Protein AF-A0A220QGK0-F1 (afdb_monomer)

Foldseek 3Di:
DDDDDPDDPDDDDDPQQDDQDALLRQVLVVVLVVVCVVPVPDDSVRSVVVSVVVVVVDDPVRSVVSRVVSVVRNVVSCVVCVVDDDDDD

Structure (mmCIF, N/CA/C/O backbone):
data_AF-A0A220QGK0-F1
#
_entry.id   AF-A0A220QGK0-F1
#
loop_
_atom_site.group_PDB
_atom_site.id
_atom_site.type_symbol
_atom_site.label_atom_id
_atom_site.label_alt_id
_atom_site.label_comp_id
_atom_site.label_asym_id
_atom_site.label_entity_id
_atom_site.label_seq_id
_atom_site.pdbx_PDB_ins_code
_atom_site.Cartn_x
_atom_site.Cartn_y
_atom_site.Cartn_z
_atom_site.occupancy
_atom_site.B_iso_or_equiv
_atom_site.auth_seq_id
_atom_site.auth_comp_id
_atom_site.auth_asym_id
_atom_site.auth_atom_id
_atom_site.pdbx_PDB_model_num
ATOM 1 N N . SER A 1 1 ? -9.306 29.640 -2.162 1.00 41.22 1 SER A N 1
ATOM 2 C CA . SER A 1 1 ? -7.992 29.412 -1.519 1.00 41.22 1 SER A CA 1
ATOM 3 C C . SER A 1 1 ? -8.237 28.552 -0.290 1.00 41.22 1 SER A C 1
ATOM 5 O O . SER A 1 1 ? -9.097 28.937 0.478 1.00 41.22 1 SER A O 1
ATOM 7 N N . VAL A 1 2 ? -7.683 27.364 -0.047 1.00 36.25 2 VAL A N 1
ATOM 8 C CA . VAL A 1 2 ? -6.421 26.687 -0.401 1.00 36.25 2 VAL A CA 1
ATOM 9 C C . VAL A 1 2 ? -6.602 25.168 -0.168 1.00 36.25 2 VAL A C 1
ATOM 11 O O . VAL A 1 2 ? -7.417 24.810 0.674 1.00 36.25 2 VAL A O 1
ATOM 14 N N . ALA A 1 3 ? -5.835 24.305 -0.856 1.00 32.81 3 ALA A N 1
ATOM 15 C CA . ALA A 1 3 ? -5.067 23.182 -0.262 1.00 32.81 3 ALA A CA 1
ATOM 16 C C . ALA A 1 3 ? -4.521 22.205 -1.334 1.00 32.81 3 ALA A C 1
ATOM 18 O O . ALA A 1 3 ? -5.133 21.204 -1.692 1.00 32.81 3 ALA A O 1
ATOM 19 N N . THR A 1 4 ? -3.341 22.568 -1.847 1.00 36.81 4 THR A N 1
ATOM 20 C CA . THR A 1 4 ? -2.151 21.715 -2.046 1.00 36.81 4 THR A CA 1
ATOM 21 C C . THR A 1 4 ? -2.304 20.301 -2.632 1.00 36.81 4 THR A C 1
ATOM 23 O O . THR A 1 4 ? -2.492 19.299 -1.943 1.00 36.81 4 THR A O 1
ATOM 26 N N . GLY A 1 5 ? -2.018 20.215 -3.936 1.00 34.81 5 GLY A N 1
ATOM 27 C CA . GLY A 1 5 ? -1.588 18.995 -4.607 1.00 34.81 5 GLY A CA 1
ATOM 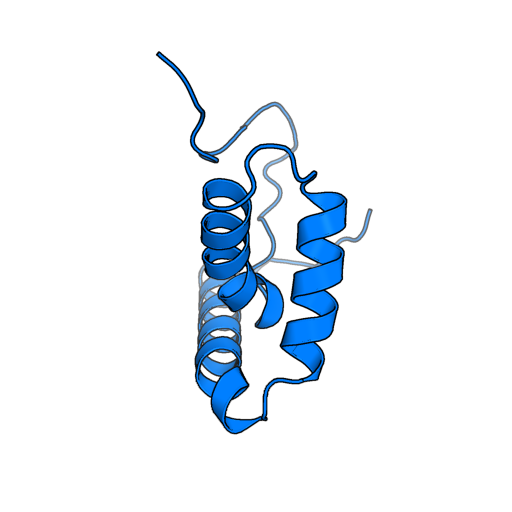28 C C . GLY A 1 5 ? -0.194 18.536 -4.164 1.00 34.81 5 GLY A C 1
ATOM 29 O O . GLY A 1 5 ? 0.683 19.335 -3.848 1.00 34.81 5 GLY A O 1
ATOM 30 N N . THR A 1 6 ? 0.034 17.225 -4.193 1.00 40.44 6 THR A N 1
ATOM 31 C CA . THR A 1 6 ? 1.375 16.629 -4.097 1.00 40.44 6 THR A CA 1
ATOM 32 C C . THR A 1 6 ? 1.930 16.412 -5.504 1.00 40.44 6 THR A C 1
ATOM 34 O O . THR A 1 6 ? 2.142 15.292 -5.961 1.00 40.44 6 THR A O 1
ATOM 37 N N . GLY A 1 7 ? 2.126 17.528 -6.207 1.00 36.91 7 GLY A N 1
ATOM 38 C CA . GLY A 1 7 ? 3.028 17.624 -7.348 1.00 36.91 7 GLY A CA 1
ATOM 39 C C . GLY A 1 7 ? 4.449 17.881 -6.846 1.00 36.91 7 GLY A C 1
ATOM 40 O O . GLY A 1 7 ? 4.654 18.637 -5.903 1.00 36.91 7 GLY A O 1
ATOM 41 N N . ALA A 1 8 ? 5.402 17.171 -7.441 1.00 45.50 8 ALA A N 1
ATOM 42 C CA . ALA A 1 8 ? 6.853 17.326 -7.357 1.00 45.50 8 ALA A CA 1
ATOM 43 C C . ALA A 1 8 ? 7.402 18.560 -6.597 1.00 45.50 8 ALA A C 1
ATOM 45 O O . ALA A 1 8 ? 7.452 19.658 -7.137 1.00 45.50 8 ALA A O 1
ATOM 46 N N . ASN A 1 9 ? 7.959 18.351 -5.398 1.00 37.78 9 ASN A N 1
ATOM 47 C CA . ASN A 1 9 ? 8.969 19.260 -4.852 1.00 37.78 9 ASN A CA 1
ATOM 48 C C . ASN A 1 9 ? 10.347 18.805 -5.366 1.00 37.78 9 ASN A C 1
ATOM 50 O O . ASN A 1 9 ? 10.971 17.908 -4.797 1.00 37.78 9 ASN A O 1
ATOM 54 N N . GLN A 1 10 ? 10.757 19.352 -6.512 1.00 50.28 10 GLN A N 1
ATOM 55 C CA . GLN A 1 10 ? 12.139 19.336 -6.987 1.00 50.28 10 GLN A CA 1
ATOM 56 C C . GLN A 1 10 ? 12.885 20.478 -6.287 1.00 50.28 10 GLN A C 1
ATOM 58 O O . GLN A 1 10 ? 12.732 21.632 -6.669 1.00 50.28 10 GLN A O 1
ATOM 63 N N . LYS A 1 11 ? 13.690 20.172 -5.264 1.00 43.44 11 LYS A N 1
ATOM 64 C CA . LYS A 1 11 ? 14.754 21.071 -4.792 1.00 43.44 11 LYS A CA 1
ATOM 65 C C . LYS A 1 11 ? 15.996 20.250 -4.435 1.00 43.44 11 LYS A C 1
ATOM 67 O O . LYS A 1 11 ? 15.998 19.512 -3.455 1.00 43.44 11 LYS A O 1
ATOM 72 N N . ASN A 1 12 ? 17.022 20.386 -5.277 1.00 43.59 12 ASN A N 1
ATOM 73 C CA . ASN A 1 12 ? 18.445 20.142 -5.016 1.00 43.59 12 ASN A CA 1
ATOM 74 C C . ASN A 1 12 ? 18.833 18.803 -4.370 1.00 43.59 12 ASN A C 1
ATOM 76 O O . ASN A 1 12 ? 19.372 18.741 -3.269 1.00 43.59 12 ASN A O 1
ATOM 80 N N . SER A 1 13 ? 18.636 17.704 -5.090 1.00 51.31 13 SER A N 1
ATOM 81 C CA . SER A 1 13 ? 19.386 16.465 -4.858 1.00 51.31 13 SER A CA 1
ATOM 82 C C . SER A 1 13 ? 19.794 15.907 -6.220 1.00 51.31 13 SER A C 1
ATOM 84 O O . SER A 1 13 ? 18.981 16.031 -7.139 1.00 51.31 13 SER A O 1
ATOM 86 N N . PRO A 1 14 ? 20.999 15.314 -6.376 1.00 51.78 14 PRO A N 1
ATOM 87 C CA . PRO A 1 14 ? 21.376 14.643 -7.622 1.00 51.78 14 PRO A CA 1
ATOM 88 C C . PRO A 1 14 ? 20.228 13.720 -8.011 1.00 51.78 14 PRO A C 1
ATOM 90 O O . PRO A 1 14 ? 19.710 13.033 -7.127 1.00 51.78 14 PRO A O 1
ATOM 93 N N . GLU A 1 15 ? 19.781 13.813 -9.264 1.00 66.50 15 GLU A N 1
ATOM 94 C CA . GLU A 1 15 ? 18.510 13.306 -9.790 1.00 66.50 15 GLU A CA 1
ATOM 95 C C . GLU A 1 15 ? 18.275 11.836 -9.423 1.00 66.50 15 GLU A C 1
ATOM 97 O O . GLU A 1 15 ? 18.580 10.891 -10.148 1.00 66.50 15 GLU A O 1
ATOM 102 N N . ARG A 1 16 ? 17.781 11.626 -8.203 1.00 73.88 16 ARG A N 1
ATOM 103 C CA . ARG A 1 16 ? 17.614 10.300 -7.640 1.00 73.88 16 ARG A CA 1
ATOM 104 C C . ARG A 1 16 ? 16.284 9.794 -8.140 1.00 73.88 16 ARG A C 1
ATOM 106 O O . ARG A 1 16 ? 15.228 10.187 -7.643 1.00 73.88 16 ARG A O 1
ATOM 113 N N . VAL A 1 17 ? 16.376 8.886 -9.098 1.00 82.12 17 VAL A N 1
ATOM 114 C CA . VAL A 1 17 ? 15.269 8.085 -9.602 1.00 82.12 17 VAL A CA 1
ATOM 115 C C . VAL A 1 17 ? 14.426 7.563 -8.422 1.00 82.12 17 VAL A C 1
ATOM 117 O O . VAL A 1 17 ? 14.915 6.864 -7.521 1.00 82.12 17 VAL A O 1
ATOM 120 N N . LYS A 1 18 ? 13.159 7.997 -8.367 1.00 87.25 18 LYS A N 1
ATOM 121 C CA . LYS A 1 18 ? 12.229 7.682 -7.270 1.00 87.25 18 LYS A CA 1
ATOM 122 C C . LYS A 1 18 ? 11.769 6.235 -7.375 1.00 87.25 18 LYS A C 1
ATOM 124 O O . LYS A 1 18 ? 11.467 5.759 -8.456 1.00 87.25 18 LYS A O 1
ATOM 129 N N . ARG A 1 19 ? 11.642 5.556 -6.235 1.00 89.50 19 ARG A N 1
ATOM 130 C CA . ARG A 1 19 ? 11.201 4.154 -6.191 1.00 89.50 19 ARG A CA 1
ATOM 131 C C . ARG A 1 19 ? 9.760 4.006 -6.709 1.00 89.50 19 ARG A C 1
ATOM 133 O O . ARG A 1 19 ? 8.930 4.859 -6.380 1.00 89.50 19 ARG A O 1
ATOM 140 N N . PRO A 1 20 ? 9.434 2.909 -7.416 1.00 93.38 20 PRO A N 1
ATOM 141 C CA . PRO A 1 20 ? 8.057 2.598 -7.770 1.00 93.38 20 PRO A CA 1
ATOM 142 C C . PRO A 1 20 ? 7.245 2.268 -6.512 1.00 93.38 20 PRO A C 1
ATOM 144 O O . PRO A 1 20 ? 7.781 1.795 -5.503 1.00 93.38 20 PRO A O 1
ATOM 147 N N . MET A 1 21 ? 5.937 2.518 -6.569 1.00 96.31 21 MET A N 1
ATOM 148 C CA . MET A 1 21 ? 5.029 2.204 -5.465 1.00 96.31 21 MET A CA 1
ATOM 149 C C . MET A 1 21 ? 4.861 0.688 -5.308 1.00 96.31 21 MET A C 1
ATOM 151 O O . MET A 1 21 ? 4.736 -0.039 -6.291 1.00 96.31 21 MET A O 1
ATOM 155 N N . ASN A 1 22 ? 4.828 0.216 -4.059 1.00 97.81 22 ASN A N 1
ATOM 156 C CA . ASN A 1 22 ? 4.419 -1.154 -3.740 1.00 97.81 22 ASN A CA 1
ATOM 157 C C . ASN A 1 22 ? 2.883 -1.266 -3.659 1.00 97.81 22 ASN A C 1
ATOM 159 O O . ASN A 1 22 ? 2.190 -0.250 -3.659 1.00 97.81 22 ASN A O 1
ATOM 163 N N . ALA A 1 23 ? 2.357 -2.489 -3.537 1.00 97.31 23 ALA A N 1
ATOM 164 C CA . ALA A 1 23 ? 0.913 -2.753 -3.546 1.00 97.31 23 ALA A CA 1
ATOM 165 C C . ALA A 1 23 ? 0.144 -1.940 -2.491 1.00 97.31 23 ALA A C 1
ATOM 167 O O . ALA A 1 23 ? -0.845 -1.280 -2.805 1.00 97.31 23 ALA A O 1
ATOM 168 N N . PHE A 1 24 ? 0.661 -1.898 -1.259 1.00 97.50 24 PHE A N 1
ATOM 169 C CA . PHE A 1 24 ? 0.078 -1.098 -0.185 1.00 97.50 24 PHE A CA 1
ATOM 170 C C . PHE A 1 24 ? 0.061 0.399 -0.522 1.00 97.50 24 PHE A C 1
ATOM 172 O O . PHE A 1 24 ? -0.921 1.081 -0.249 1.00 97.50 24 PHE A O 1
ATOM 179 N N . MET A 1 25 ? 1.124 0.938 -1.123 1.00 97.31 25 MET A N 1
ATOM 180 C CA . MET A 1 25 ? 1.195 2.352 -1.512 1.00 97.31 25 MET A CA 1
ATOM 181 C C . MET A 1 25 ? 0.240 2.686 -2.666 1.00 97.31 25 MET A C 1
ATOM 183 O O . MET A 1 25 ? -0.327 3.779 -2.672 1.00 97.31 25 MET A O 1
ATOM 187 N N . VAL A 1 26 ? 0.022 1.752 -3.600 1.00 97.75 26 VAL A N 1
ATOM 188 C CA . VAL A 1 26 ? -0.970 1.898 -4.679 1.00 97.75 26 VAL A CA 1
ATOM 189 C C . VAL A 1 26 ? -2.381 1.987 -4.088 1.00 97.75 26 VAL A C 1
ATOM 191 O O . VAL A 1 26 ? -3.105 2.940 -4.372 1.00 97.75 26 VAL A O 1
ATOM 194 N N . TRP A 1 27 ? -2.745 1.050 -3.210 1.00 97.88 27 TRP A N 1
ATOM 195 C CA . TRP A 1 27 ? -4.058 1.015 -2.559 1.00 97.88 27 TRP A CA 1
ATOM 196 C C . TRP A 1 27 ? -4.279 2.188 -1.585 1.00 97.88 27 TRP A C 1
ATOM 198 O O . TRP A 1 27 ? -5.262 2.928 -1.686 1.00 97.88 27 TRP A O 1
ATOM 208 N N . SER A 1 28 ? -3.337 2.416 -0.663 1.00 97.62 28 SER A N 1
ATOM 209 C CA . SER A 1 28 ? -3.495 3.386 0.432 1.00 97.62 28 SER A CA 1
ATOM 210 C C . SER A 1 28 ? -3.543 4.834 -0.044 1.00 97.62 28 SER A C 1
ATOM 212 O O . SER A 1 28 ? -4.055 5.681 0.681 1.00 97.62 28 SER A O 1
ATOM 214 N N . ARG A 1 29 ? -3.063 5.162 -1.254 1.00 95.69 29 ARG A N 1
ATOM 215 C CA . ARG A 1 29 ? -3.169 6.525 -1.804 1.00 95.69 29 ARG A CA 1
ATOM 216 C C . ARG A 1 29 ? -4.627 6.979 -1.912 1.00 95.69 29 ARG A C 1
ATOM 218 O O . ARG A 1 29 ? -4.934 8.111 -1.538 1.00 95.69 29 ARG A O 1
ATOM 225 N N . GLY A 1 30 ? -5.505 6.110 -2.415 1.00 94.56 30 GLY A N 1
ATOM 226 C CA . GLY A 1 30 ? -6.935 6.396 -2.545 1.00 94.56 30 GLY A CA 1
ATOM 227 C C . GLY A 1 30 ? -7.622 6.467 -1.184 1.00 94.56 30 GLY A C 1
ATOM 228 O O . GLY A 1 30 ? -8.294 7.455 -0.883 1.00 94.56 30 GLY A O 1
ATOM 229 N N . GLN A 1 31 ? -7.365 5.471 -0.333 1.00 96.25 31 GLN A N 1
ATOM 230 C CA . GLN A 1 31 ? -7.982 5.383 0.992 1.00 96.25 31 GLN A CA 1
ATOM 231 C C . GLN A 1 31 ? -7.550 6.517 1.925 1.00 96.25 31 GLN A C 1
ATOM 233 O O . GLN A 1 31 ? -8.378 7.112 2.606 1.00 96.25 31 GLN A O 1
ATOM 238 N N . ARG A 1 32 ? -6.270 6.909 1.890 1.00 96.94 32 ARG A N 1
ATOM 239 C CA . ARG A 1 32 ? -5.755 8.059 2.647 1.00 96.94 32 ARG A CA 1
ATOM 240 C C . ARG A 1 32 ? -6.473 9.342 2.259 1.00 96.94 32 ARG A C 1
ATOM 242 O O . ARG A 1 32 ? -6.831 10.115 3.139 1.00 96.94 32 ARG A O 1
ATOM 249 N N . ARG A 1 33 ? -6.683 9.573 0.956 1.00 95.94 33 ARG A N 1
ATOM 250 C CA . ARG A 1 33 ? -7.395 10.763 0.469 1.00 95.94 33 ARG A CA 1
ATOM 251 C C . ARG A 1 33 ? -8.833 10.786 0.981 1.00 95.94 33 ARG A C 1
ATOM 253 O O . ARG A 1 33 ? -9.262 11.822 1.471 1.00 95.94 33 ARG A O 1
ATOM 260 N N . LYS A 1 34 ? -9.537 9.655 0.897 1.00 96.06 34 LYS A N 1
ATOM 261 C CA . LYS A 1 34 ? -10.905 9.514 1.409 1.00 96.06 34 LYS A CA 1
ATOM 262 C C . LYS A 1 34 ? -10.966 9.785 2.918 1.00 96.06 34 LYS A C 1
ATOM 264 O O . LYS A 1 34 ? -11.685 10.678 3.349 1.00 96.06 34 LYS A O 1
ATOM 269 N N . MET A 1 35 ? -10.122 9.117 3.703 1.00 95.56 35 MET A N 1
ATOM 270 C CA . MET A 1 35 ? -10.106 9.258 5.162 1.00 95.56 35 MET A CA 1
ATOM 271 C C . MET A 1 35 ? -9.735 10.676 5.618 1.00 95.56 35 MET A C 1
ATOM 273 O O . MET A 1 35 ? -10.310 11.169 6.583 1.00 95.56 35 MET A O 1
ATOM 277 N N . ALA A 1 36 ? -8.815 11.347 4.917 1.00 95.56 36 ALA A N 1
ATOM 278 C CA . ALA A 1 36 ? -8.449 12.735 5.201 1.00 95.56 36 ALA A CA 1
ATOM 279 C C . ALA A 1 36 ? -9.581 13.728 4.879 1.00 95.56 36 ALA A C 1
ATOM 281 O O . ALA A 1 36 ? -9.716 14.734 5.567 1.00 95.56 36 ALA A O 1
ATOM 282 N N . GLN A 1 37 ? -10.392 13.452 3.851 1.00 95.94 37 GLN A N 1
ATOM 283 C CA . GLN A 1 37 ? -11.574 14.260 3.527 1.00 95.94 37 GLN A CA 1
ATOM 284 C C . GLN A 1 37 ? -12.686 14.068 4.563 1.00 95.94 37 GLN A C 1
ATOM 286 O O . GLN A 1 37 ? -13.287 15.043 5.000 1.00 95.94 37 GLN A O 1
ATOM 291 N N . GLU A 1 38 ? -12.921 12.826 4.989 1.00 95.00 38 GLU A N 1
ATOM 292 C CA . GLU A 1 38 ? -13.919 12.487 6.013 1.00 95.00 38 GLU A CA 1
ATOM 293 C C . GLU A 1 38 ? -13.495 12.944 7.417 1.00 95.00 38 GLU A C 1
ATOM 295 O O . GLU A 1 38 ? -14.336 13.262 8.252 1.00 95.00 38 GLU A O 1
ATOM 300 N N . ASN A 1 39 ? -12.186 13.012 7.683 1.00 92.44 39 ASN A N 1
ATOM 301 C CA . ASN A 1 39 ? -11.631 13.385 8.982 1.00 92.44 39 ASN A CA 1
ATOM 302 C C . ASN A 1 39 ? -10.531 14.456 8.839 1.00 92.44 39 ASN A C 1
ATOM 304 O O . ASN A 1 39 ? -9.357 14.156 9.073 1.00 92.44 39 ASN A O 1
ATOM 308 N N . PRO A 1 40 ? -10.868 15.725 8.532 1.00 93.88 40 PRO A N 1
ATOM 309 C CA . PRO A 1 40 ? -9.870 16.771 8.268 1.00 93.88 40 PRO A CA 1
ATOM 310 C C . PRO A 1 40 ? -8.932 17.085 9.445 1.00 93.88 40 PRO A C 1
ATOM 312 O O . PRO A 1 40 ? -7.853 17.637 9.250 1.00 93.88 40 PRO A O 1
ATOM 315 N N . LYS A 1 41 ? -9.332 16.740 10.676 1.00 94.69 41 LYS A N 1
ATOM 316 C CA . LYS A 1 41 ? -8.519 16.905 11.895 1.00 94.69 41 LYS A CA 1
ATOM 317 C C . LYS A 1 41 ? -7.578 15.724 12.157 1.00 94.69 41 LYS A C 1
ATOM 319 O O . LYS A 1 41 ? -6.732 15.802 13.045 1.00 94.69 41 LYS A O 1
ATOM 324 N N . MET A 1 42 ? -7.742 14.613 11.438 1.00 93.69 42 MET A N 1
ATOM 325 C CA . MET A 1 42 ? -6.944 13.413 11.647 1.00 93.69 42 MET A CA 1
ATOM 326 C C . MET A 1 42 ? -5.569 13.570 11.005 1.00 93.69 42 MET A C 1
ATOM 328 O O . MET A 1 42 ? -5.435 13.875 9.821 1.00 93.69 42 MET A O 1
ATOM 332 N N . HIS A 1 43 ? -4.526 13.320 11.791 1.00 95.25 43 HIS A N 1
ATOM 333 C CA . HIS A 1 43 ? -3.160 13.435 11.308 1.00 95.25 43 HIS A CA 1
ATOM 334 C C . HIS A 1 43 ? -2.783 12.265 10.383 1.00 95.25 43 HIS A C 1
ATOM 336 O O . HIS A 1 43 ? -3.206 11.125 10.580 1.00 95.25 43 HIS A O 1
ATOM 342 N N . ASN A 1 44 ? -1.919 12.511 9.395 1.00 91.50 44 ASN A N 1
ATOM 343 C CA . ASN A 1 44 ? -1.563 11.504 8.387 1.00 91.50 44 ASN A CA 1
ATOM 344 C C . ASN A 1 44 ? -0.852 10.262 8.972 1.00 91.50 44 ASN A C 1
ATOM 346 O O . ASN A 1 44 ? -0.930 9.168 8.407 1.00 91.50 44 ASN A O 1
ATOM 350 N N . SER A 1 45 ? -0.165 10.419 10.108 1.00 96.06 45 SER A N 1
ATOM 351 C CA . SER A 1 45 ? 0.422 9.302 10.860 1.00 96.06 45 SER A CA 1
ATOM 352 C C . SER A 1 45 ? -0.650 8.346 11.385 1.00 96.06 45 SER A C 1
ATOM 354 O O . SER A 1 45 ? -0.489 7.133 11.284 1.00 96.06 45 SER A O 1
AT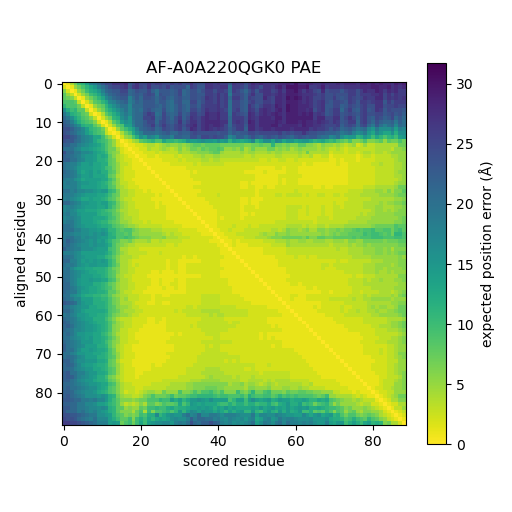OM 356 N N . GLU A 1 46 ? -1.757 8.887 11.886 1.00 96.75 46 GLU A N 1
ATOM 357 C CA . GLU A 1 46 ? -2.894 8.119 12.388 1.00 96.75 46 GLU 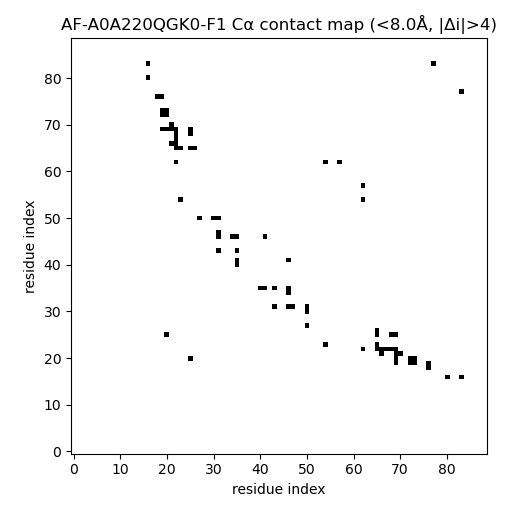A CA 1
ATOM 358 C C . GLU A 1 46 ? -3.654 7.441 11.243 1.00 96.75 46 GLU A C 1
ATOM 360 O O . GLU A 1 46 ? -3.901 6.237 11.295 1.00 96.75 46 GLU A O 1
ATOM 365 N N . ILE A 1 47 ? -3.899 8.167 10.146 1.00 96.00 47 ILE A N 1
ATOM 366 C CA . ILE A 1 47 ? -4.476 7.591 8.920 1.00 96.00 47 ILE A CA 1
ATOM 367 C C . ILE A 1 47 ? -3.626 6.408 8.441 1.00 96.00 47 ILE A C 1
ATOM 369 O O . ILE A 1 47 ? -4.141 5.330 8.161 1.00 96.00 47 ILE A O 1
ATOM 373 N N . SER A 1 48 ? -2.301 6.571 8.396 1.00 96.12 48 SER A N 1
ATOM 374 C CA . SER A 1 48 ? -1.400 5.512 7.929 1.00 96.12 48 SER A CA 1
ATOM 375 C C . SER A 1 48 ? -1.429 4.270 8.826 1.00 96.12 48 SER A C 1
ATOM 377 O O . SER A 1 48 ? -1.360 3.159 8.302 1.00 96.12 48 SER A O 1
ATOM 379 N N . LYS A 1 49 ? -1.576 4.432 10.151 1.00 97.56 49 LYS A N 1
ATOM 380 C CA . LYS A 1 49 ? -1.757 3.303 11.080 1.00 97.56 49 LYS A CA 1
ATOM 381 C C . LYS A 1 49 ? -3.048 2.538 10.784 1.00 97.56 49 LYS A C 1
ATOM 383 O O . LYS A 1 49 ? -3.003 1.316 10.656 1.00 97.56 49 LYS A O 1
ATOM 388 N N . ARG A 1 50 ? -4.170 3.247 10.620 1.00 97.25 50 ARG A N 1
ATOM 389 C CA . ARG A 1 50 ? -5.486 2.644 10.334 1.00 97.25 50 ARG A CA 1
ATOM 390 C C . ARG A 1 50 ? -5.497 1.898 9.005 1.00 97.25 50 ARG A C 1
ATOM 392 O O . ARG A 1 50 ? -5.871 0.732 8.967 1.00 97.25 50 ARG A O 1
ATOM 399 N N . LEU A 1 51 ? -4.977 2.521 7.949 1.00 97.81 51 LEU A N 1
ATOM 400 C CA . LEU A 1 51 ? -4.846 1.878 6.640 1.00 97.81 51 LEU A CA 1
ATOM 401 C C . LEU A 1 51 ? -3.937 0.646 6.689 1.00 97.81 51 LEU A C 1
ATOM 403 O O . LEU A 1 51 ? -4.189 -0.336 6.001 1.00 97.81 51 LEU A O 1
ATOM 407 N N . GLY A 1 52 ? -2.879 0.674 7.503 1.00 97.94 52 GLY A N 1
ATOM 408 C CA . GLY A 1 52 ? -2.022 -0.492 7.713 1.00 97.94 52 GLY A CA 1
ATOM 409 C C . GLY A 1 52 ? -2.761 -1.669 8.355 1.00 97.94 52 GLY A C 1
ATOM 410 O O . GLY A 1 52 ? -2.502 -2.814 7.989 1.00 97.94 52 GLY A O 1
ATOM 411 N N . ALA A 1 53 ? -3.679 -1.400 9.286 1.00 98.06 53 ALA A N 1
ATOM 412 C CA . ALA A 1 53 ? -4.532 -2.425 9.882 1.00 98.06 53 ALA A CA 1
ATOM 413 C C . ALA A 1 53 ? -5.551 -2.965 8.867 1.00 98.06 53 ALA A C 1
ATOM 415 O O . ALA A 1 53 ? -5.640 -4.174 8.682 1.00 98.06 53 ALA A O 1
ATOM 416 N N . GLU A 1 54 ? -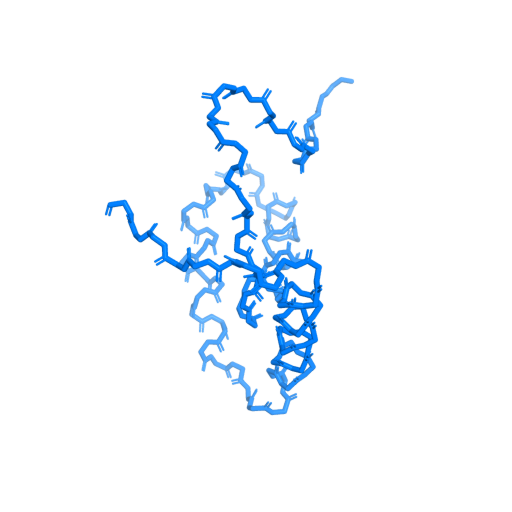6.243 -2.082 8.148 1.00 97.62 54 GLU A N 1
ATOM 417 C CA . GLU A 1 54 ? -7.231 -2.453 7.129 1.00 97.62 54 GLU A CA 1
ATOM 418 C C . GLU A 1 54 ? -6.608 -3.279 5.993 1.00 97.62 54 GLU A C 1
ATOM 420 O O . GLU A 1 54 ? -7.130 -4.330 5.635 1.00 97.62 54 GLU A O 1
ATOM 425 N N . TRP A 1 55 ? -5.420 -2.902 5.507 1.00 98.06 55 TRP A N 1
ATOM 426 C CA . TRP A 1 55 ? -4.698 -3.676 4.491 1.00 98.06 55 TRP A CA 1
ATOM 427 C C . TRP A 1 55 ? -4.422 -5.122 4.915 1.00 98.06 55 TRP A C 1
ATOM 429 O O . TRP A 1 55 ? -4.452 -6.027 4.084 1.00 98.06 55 TRP A O 1
ATOM 439 N N . LYS A 1 56 ? -4.123 -5.356 6.199 1.00 97.69 56 LYS A N 1
ATOM 440 C CA . LYS A 1 56 ? -3.881 -6.712 6.714 1.00 97.69 56 LYS A CA 1
ATOM 441 C C . LYS A 1 56 ? -5.153 -7.555 6.730 1.00 97.69 56 LYS A C 1
ATOM 443 O O . LYS A 1 56 ? -5.043 -8.769 6.600 1.00 97.69 56 LYS A O 1
ATOM 448 N N . LEU A 1 57 ? -6.311 -6.916 6.883 1.00 98.00 57 LEU A N 1
ATOM 449 C CA . LEU A 1 57 ? -7.616 -7.572 6.910 1.00 98.00 57 LEU A CA 1
ATOM 450 C C . LEU A 1 57 ? -8.150 -7.891 5.510 1.00 98.00 57 LEU A C 1
ATOM 452 O O . LEU A 1 57 ? -8.965 -8.798 5.383 1.00 98.00 57 LEU A O 1
ATOM 456 N N . LEU A 1 58 ? -7.679 -7.195 4.470 1.00 97.62 58 LEU A N 1
ATOM 457 C CA . LEU A 1 58 ? -8.048 -7.518 3.092 1.00 97.62 58 LEU A CA 1
ATOM 458 C C . LEU A 1 58 ? -7.626 -8.945 2.725 1.00 97.62 58 LEU A C 1
ATOM 460 O O . LEU A 1 58 ? -6.502 -9.384 3.005 1.00 97.62 58 LEU A O 1
ATOM 464 N N . SER A 1 59 ? -8.514 -9.635 2.021 1.00 98.38 59 SER A N 1
ATOM 465 C CA . SER A 1 59 ? -8.239 -10.920 1.390 1.00 98.38 59 SER A CA 1
ATOM 466 C C . SER A 1 59 ? -7.222 -10.785 0.256 1.00 98.38 59 SER A C 1
ATOM 468 O O . SER A 1 59 ? -6.997 -9.712 -0.310 1.00 98.38 59 SER A O 1
ATOM 470 N N . GLU A 1 60 ? -6.616 -11.904 -0.134 1.00 96.31 60 GLU A N 1
ATOM 471 C CA . GLU A 1 60 ? -5.688 -11.923 -1.267 1.00 96.31 60 GLU A CA 1
ATOM 472 C C . GLU A 1 60 ? -6.362 -11.505 -2.580 1.00 96.31 60 GLU A C 1
ATOM 474 O O . GLU A 1 60 ? -5.746 -10.805 -3.384 1.00 96.31 60 GLU A O 1
ATOM 479 N N . SER A 1 61 ? -7.639 -11.848 -2.776 1.00 98.06 61 SER A N 1
ATOM 480 C CA . SER A 1 61 ? -8.439 -11.390 -3.918 1.00 98.06 61 SER A CA 1
ATOM 481 C C . SER A 1 61 ? -8.605 -9.872 -3.946 1.00 98.06 61 SER A C 1
ATOM 483 O O . SER A 1 61 ? -8.460 -9.264 -5.004 1.00 98.06 61 SER A O 1
ATOM 485 N N . GLU A 1 62 ? -8.840 -9.242 -2.794 1.00 97.88 62 GLU A N 1
ATOM 486 C CA . GLU A 1 62 ? -8.966 -7.783 -2.695 1.00 97.88 62 GLU A CA 1
ATOM 487 C C . GLU A 1 62 ? -7.620 -7.079 -2.895 1.00 97.88 62 GLU A C 1
ATOM 489 O O . GLU A 1 62 ? -7.554 -6.006 -3.495 1.00 97.88 62 GLU A O 1
ATOM 494 N N . LYS A 1 63 ? -6.519 -7.692 -2.444 1.00 98.00 63 LYS A N 1
ATOM 495 C CA . LYS A 1 63 ? -5.163 -7.163 -2.656 1.00 98.00 63 LYS A CA 1
ATOM 496 C C . LYS A 1 63 ? -4.680 -7.341 -4.093 1.00 98.00 63 LYS A C 1
ATOM 498 O O . LYS A 1 63 ? -3.851 -6.550 -4.553 1.00 98.00 63 LYS A O 1
ATOM 503 N N . ARG A 1 64 ? -5.167 -8.367 -4.799 1.00 98.25 64 ARG A N 1
ATOM 504 C CA . ARG A 1 64 ? -4.691 -8.784 -6.124 1.00 98.25 64 ARG A CA 1
ATOM 505 C C . ARG A 1 64 ? -4.549 -7.648 -7.142 1.00 98.25 64 ARG A C 1
ATOM 507 O O . ARG A 1 64 ? -3.443 -7.512 -7.668 1.00 98.25 64 ARG A O 1
ATOM 514 N N . PRO A 1 65 ? -5.563 -6.796 -7.391 1.00 98.25 65 PRO A N 1
ATOM 515 C CA . PRO A 1 65 ? -5.427 -5.708 -8.362 1.00 98.25 65 PRO A CA 1
ATOM 516 C C . PRO A 1 65 ? -4.279 -4.745 -8.018 1.00 98.25 65 PRO A C 1
ATOM 518 O O . PRO A 1 65 ? -3.560 -4.284 -8.902 1.00 98.25 65 PRO A O 1
ATOM 521 N N . PHE A 1 66 ? -4.041 -4.480 -6.732 1.00 98.00 66 PHE A N 1
ATOM 522 C CA . PHE A 1 66 ? -2.974 -3.579 -6.285 1.00 98.00 66 PHE A CA 1
ATOM 523 C C . PHE A 1 66 ? -1.593 -4.239 -6.321 1.00 98.00 66 PHE A C 1
ATOM 525 O O . PHE A 1 66 ? -0.588 -3.566 -6.556 1.00 98.00 66 PHE A O 1
ATOM 532 N N . ILE A 1 67 ? -1.533 -5.555 -6.104 1.00 97.69 67 ILE A N 1
ATOM 533 C CA . ILE A 1 67 ? -0.317 -6.354 -6.286 1.00 97.69 67 ILE A CA 1
ATOM 534 C C . ILE A 1 67 ? 0.103 -6.342 -7.755 1.00 97.69 67 ILE A C 1
ATOM 536 O O . ILE A 1 67 ? 1.276 -6.105 -8.051 1.00 97.69 67 ILE A O 1
ATOM 540 N N . ASP A 1 68 ? -0.837 -6.573 -8.666 1.00 98.06 68 ASP A N 1
ATOM 541 C CA . ASP A 1 68 ? -0.546 -6.630 -10.095 1.00 98.06 68 ASP A CA 1
ATOM 542 C C . ASP A 1 68 ? -0.181 -5.242 -10.648 1.00 98.06 68 ASP A C 1
ATOM 544 O O . ASP A 1 68 ? 0.800 -5.118 -11.385 1.00 98.06 68 ASP A O 1
ATOM 548 N N . GLU A 1 69 ? -0.826 -4.171 -10.175 1.00 97.94 69 GLU A N 1
ATOM 549 C CA . GLU A 1 69 ? -0.414 -2.802 -10.510 1.00 97.94 69 GLU A CA 1
ATOM 550 C C . GLU A 1 69 ? 0.980 -2.456 -9.962 1.00 97.94 69 GLU A C 1
ATOM 552 O O . GLU A 1 69 ? 1.801 -1.868 -10.664 1.00 97.94 69 GLU A O 1
ATOM 557 N N . ALA A 1 70 ? 1.316 -2.867 -8.736 1.00 97.38 70 ALA A N 1
ATOM 558 C CA . ALA A 1 70 ? 2.660 -2.655 -8.198 1.00 97.38 70 ALA A CA 1
ATOM 559 C C . ALA A 1 70 ? 3.740 -3.403 -8.997 1.00 97.38 70 ALA A C 1
ATOM 561 O O . ALA A 1 70 ? 4.836 -2.873 -9.203 1.00 97.38 70 ALA A O 1
ATOM 562 N N . LYS A 1 71 ? 3.441 -4.615 -9.489 1.00 97.62 71 LYS A N 1
ATOM 563 C CA . LYS A 1 71 ? 4.328 -5.340 -10.414 1.00 97.62 71 LYS A CA 1
ATOM 564 C C . LYS A 1 71 ? 4.494 -4.575 -11.725 1.00 97.62 71 LYS A C 1
ATOM 566 O O . LYS A 1 71 ? 5.625 -4.426 -12.184 1.00 97.62 71 LYS A O 1
ATOM 571 N N . ARG A 1 72 ? 3.403 -4.044 -12.288 1.00 97.50 72 ARG A N 1
ATOM 572 C CA . ARG A 1 72 ? 3.433 -3.231 -13.512 1.00 97.50 72 ARG A CA 1
ATOM 573 C C . ARG A 1 72 ? 4.296 -1.983 -13.336 1.00 97.50 72 ARG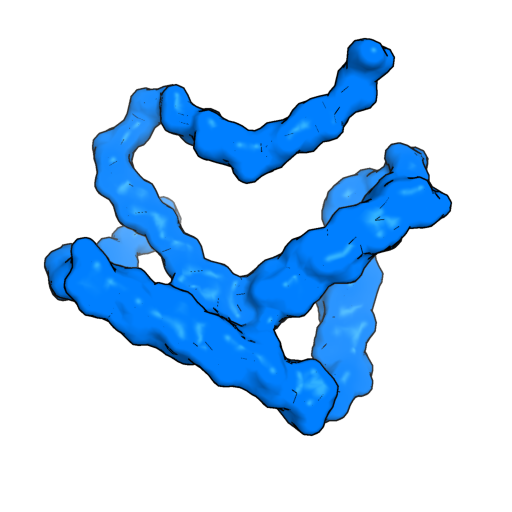 A C 1
ATOM 575 O O . ARG A 1 72 ? 5.172 -1.730 -14.157 1.00 97.50 72 ARG A O 1
ATOM 582 N N . LEU A 1 73 ? 4.112 -1.246 -12.239 1.00 95.69 73 LEU A N 1
ATOM 583 C CA . LEU A 1 73 ? 4.911 -0.060 -11.914 1.00 95.69 73 LEU A CA 1
ATOM 584 C C . LEU A 1 73 ? 6.389 -0.401 -11.718 1.00 95.69 73 LEU A C 1
ATOM 586 O O . LEU A 1 73 ? 7.257 0.345 -12.164 1.00 95.69 73 LEU A O 1
ATOM 590 N N . ARG A 1 74 ? 6.695 -1.539 -11.085 1.00 93.31 74 ARG A N 1
ATOM 591 C CA . ARG A 1 74 ? 8.074 -2.020 -10.954 1.00 93.31 74 ARG A CA 1
ATOM 592 C C . ARG A 1 74 ? 8.689 -2.351 -12.313 1.00 93.31 74 ARG A C 1
ATOM 594 O O . ARG A 1 74 ? 9.825 -1.959 -12.552 1.00 93.31 74 ARG A O 1
ATOM 601 N N . ALA A 1 75 ? 7.965 -3.050 -13.184 1.00 94.38 75 ALA A N 1
ATOM 602 C CA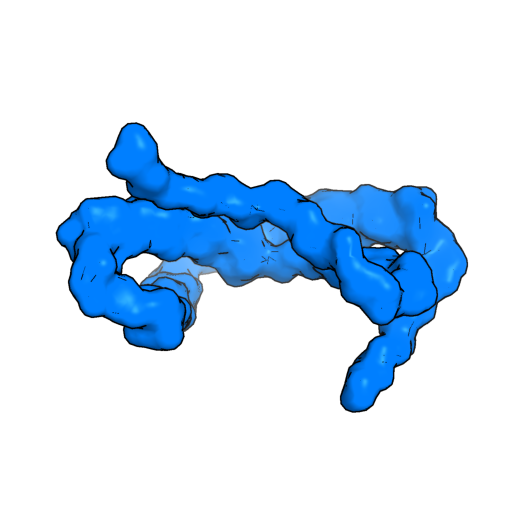 . ALA A 1 75 ? 8.443 -3.397 -14.521 1.00 94.38 75 ALA A CA 1
ATOM 603 C C . ALA A 1 75 ? 8.674 -2.147 -15.384 1.00 94.38 75 ALA A C 1
ATOM 605 O O . ALA A 1 75 ? 9.725 -2.025 -16.008 1.00 94.38 75 ALA A O 1
ATOM 606 N N . LEU A 1 76 ? 7.738 -1.191 -15.355 1.00 93.69 76 LEU A N 1
ATOM 607 C CA . LEU A 1 76 ? 7.881 0.095 -16.040 1.00 93.69 76 LEU A CA 1
ATOM 608 C C . LEU A 1 76 ? 9.125 0.842 -15.550 1.00 93.69 76 LEU A C 1
ATOM 610 O O . LEU A 1 76 ? 9.944 1.261 -16.355 1.00 93.69 76 LEU A O 1
ATOM 614 N N . HIS A 1 77 ? 9.317 0.904 -14.234 1.00 93.50 77 HIS A N 1
ATOM 615 C CA . HIS A 1 77 ? 10.476 1.555 -13.636 1.00 93.50 77 HIS A CA 1
ATOM 616 C C . HIS A 1 77 ? 11.812 0.930 -14.058 1.00 93.50 77 HIS A C 1
ATOM 618 O O . HIS A 1 77 ? 12.766 1.649 -14.328 1.00 93.50 77 HIS A O 1
ATOM 624 N N . MET A 1 78 ? 11.887 -0.403 -14.126 1.00 90.88 78 MET A N 1
ATOM 625 C CA . MET A 1 78 ? 13.083 -1.111 -14.604 1.00 90.88 78 MET A CA 1
ATOM 626 C C . MET A 1 78 ? 13.344 -0.863 -16.092 1.00 90.88 78 MET A C 1
ATOM 628 O O . MET A 1 78 ? 14.498 -0.791 -16.497 1.00 90.88 78 MET A O 1
ATOM 632 N N . LYS A 1 79 ? 12.288 -0.707 -16.900 1.00 91.50 79 LYS A N 1
ATOM 633 C CA . LYS A 1 79 ? 12.406 -0.378 -18.326 1.00 91.50 79 LYS A CA 1
ATOM 634 C C . LYS A 1 79 ? 12.866 1.066 -18.549 1.00 91.50 79 LYS A C 1
ATOM 636 O O . LYS A 1 79 ? 13.700 1.303 -19.412 1.00 91.50 79 LYS A O 1
ATOM 641 N N . GLU A 1 80 ? 12.311 2.017 -17.800 1.00 90.38 80 GLU A N 1
ATOM 642 C CA . GLU A 1 80 ? 12.642 3.448 -17.903 1.00 90.38 80 GLU A CA 1
ATOM 643 C C . GLU A 1 80 ? 14.004 3.781 -17.286 1.00 90.38 80 GLU A C 1
ATOM 645 O O . GLU A 1 80 ? 14.655 4.744 -17.688 1.00 90.38 80 GLU A O 1
ATOM 650 N N . HIS A 1 81 ? 14.451 2.976 -16.322 1.00 88.00 81 HIS A N 1
ATOM 651 C CA . HIS A 1 81 ? 15.716 3.163 -15.624 1.00 88.00 81 HIS A CA 1
ATOM 652 C C . HIS A 1 81 ? 16.502 1.841 -15.557 1.00 88.00 81 HIS A C 1
ATOM 654 O O . HIS A 1 81 ? 16.634 1.261 -14.475 1.00 88.00 81 HIS A O 1
ATOM 660 N N . PRO A 1 82 ? 17.038 1.355 -16.692 1.00 86.06 82 PRO A N 1
ATOM 661 C CA . PRO A 1 82 ? 17.762 0.082 -16.749 1.00 86.06 82 PRO A CA 1
ATOM 662 C C . PRO A 1 82 ? 19.024 0.074 -15.870 1.00 86.06 82 PRO A C 1
ATOM 664 O O . PRO A 1 82 ? 19.361 -0.952 -15.285 1.00 86.06 82 PRO A O 1
ATOM 667 N N . ASP A 1 83 ? 19.662 1.235 -15.684 1.00 84.62 83 ASP A N 1
ATOM 668 C CA . ASP A 1 83 ? 20.841 1.404 -14.821 1.00 84.62 83 ASP A CA 1
ATOM 669 C C . ASP A 1 83 ? 20.495 1.673 -13.346 1.00 84.62 83 ASP A C 1
ATOM 671 O O . ASP A 1 83 ? 21.375 1.954 -12.521 1.00 84.62 83 ASP A O 1
ATOM 675 N N . TYR A 1 84 ? 19.210 1.615 -12.978 1.00 82.56 84 TYR A N 1
ATOM 676 C CA . TYR A 1 84 ? 18.788 1.890 -11.613 1.00 82.56 84 TYR A CA 1
ATOM 677 C C . TYR A 1 84 ? 19.355 0.862 -10.632 1.00 82.56 84 TYR A C 1
ATOM 679 O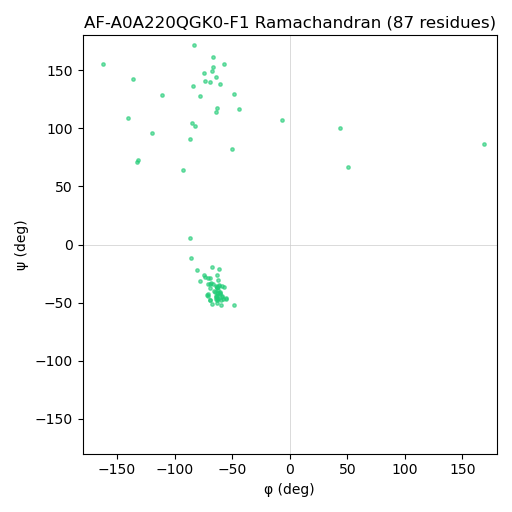 O . TYR A 1 84 ? 18.956 -0.302 -10.601 1.00 82.56 84 TYR A O 1
ATOM 687 N N . LYS A 1 85 ? 20.234 1.327 -9.738 1.00 78.06 85 LYS A N 1
ATOM 688 C CA . LYS A 1 85 ? 20.735 0.548 -8.601 1.00 78.06 85 LYS A CA 1
ATOM 689 C C . LYS A 1 85 ? 20.199 1.106 -7.291 1.00 78.06 85 LYS A C 1
ATOM 691 O O . LYS A 1 85 ? 20.336 2.293 -6.991 1.00 78.06 85 LYS A O 1
ATOM 696 N N . TYR A 1 86 ? 19.618 0.226 -6.479 1.00 75.81 86 TYR A N 1
ATOM 697 C CA . TYR A 1 86 ? 19.156 0.576 -5.143 1.00 75.81 86 TY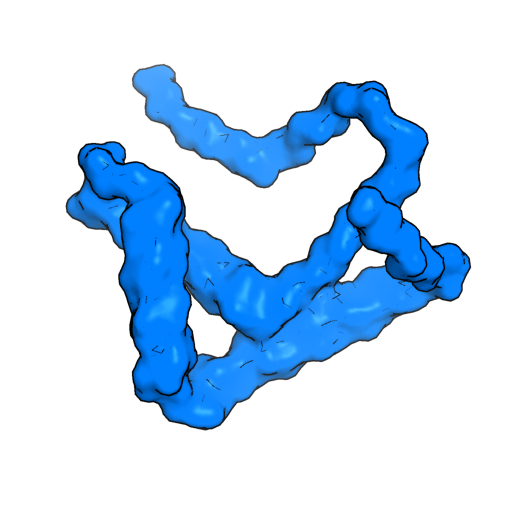R A CA 1
ATOM 698 C C . TYR A 1 86 ? 20.342 0.988 -4.262 1.00 75.81 86 TYR A C 1
ATOM 700 O O . TYR A 1 86 ? 21.231 0.188 -3.988 1.00 75.81 86 TYR A O 1
ATOM 708 N N . ARG A 1 87 ? 20.338 2.245 -3.811 1.00 78.00 87 ARG A N 1
ATOM 709 C CA . ARG A 1 87 ? 21.303 2.783 -2.845 1.00 78.00 87 ARG A CA 1
ATOM 710 C C . ARG A 1 87 ? 20.547 3.258 -1.600 1.00 78.00 87 ARG A C 1
ATOM 712 O O . ARG A 1 87 ? 19.965 4.346 -1.655 1.00 78.00 87 ARG A O 1
ATOM 719 N N . PRO A 1 88 ? 20.431 2.456 -0.528 1.00 74.00 88 PRO A N 1
ATOM 720 C CA . PRO A 1 88 ? 19.822 2.916 0.723 1.00 74.00 88 PRO A CA 1
ATOM 721 C C . PRO A 1 88 ? 20.552 4.163 1.258 1.00 74.00 88 PRO A C 1
ATOM 723 O O . PRO A 1 88 ? 21.679 4.436 0.850 1.00 74.00 88 PRO A O 1
ATOM 726 N N . ARG A 1 89 ? 19.856 4.977 2.061 1.00 64.50 89 ARG A N 1
ATOM 727 C CA . ARG A 1 89 ? 20.494 6.079 2.799 1.00 64.50 89 ARG A CA 1
ATOM 728 C C . ARG A 1 89 ? 21.175 5.526 4.038 1.00 64.50 89 ARG A C 1
ATOM 730 O O . ARG A 1 89 ? 20.630 4.529 4.560 1.00 64.50 89 ARG A O 1
#

Sequence (89 aa):
SVATGTGANQKNSPERVKRPMNAFMVWSRGQRRKMAQENPKMHNSEISKRLGAEWKLLSESEKRPFIDEAKRLRALHMKEHPDYKYRPR

Nearest PDB structures (foldseek):
  6yov-assembly1_L  TM=9.584E-01  e=2.501E-09  Homo sapiens
  4y60-assembly1_C  TM=9.620E-01  e=1.045E-07  Mus musculus
  9bvd-assembly2_F  TM=9.884E-01  e=1.604E-07  Homo sapiens
  6t78-assembly1_A  TM=9.547E-01  e=1.181E-07  Homo sapiens
  7m5w-assembly1_A  TM=9.294E-01  e=1.265E-04  Homo sapiens

Organism: Liza carinata (NCBI:txid2914170)

Radius of gyration: 15.78 Å; Cα contacts (8 Å, |Δi|>4): 41; chains: 1; bounding box: 35×41×31 Å

pLDDT: mean 84.95, std 20.1, range [32.81, 98.38]

Solvent-accessible surface area (backbone atoms only — not comparable to full-atom values): 5652 Å² total; per-residue (Å²): 140,87,85,83,79,93,67,86,86,85,76,93,63,82,89,68,82,77,82,62,55,47,31,66,56,58,51,44,56,59,52,49,54,52,51,40,69,79,33,76,86,58,51,68,70,58,50,51,54,51,51,56,55,52,59,70,69,48,49,70,75,71,43,40,68,30,44,54,48,20,51,49,40,43,52,50,48,46,68,79,36,72,84,70,71,94,71,84,133

Secondary structure (DSSP, 8-state):
-----------SSS---PPPPPHHHHHHHHHHHHHHHH-TTS-HHHHHHHHHHHHHHS-HHHHHHHHHHHHHHHHHHHHH-TT------

Mean predicted aligned error: 8.24 Å

InterPro domains:
  IPR009071 High mobility group box domain [PF00505] (17-85)
  IPR009071 High mobility group box domain [PS50118] (17-85)
  IPR009071 High mobility group box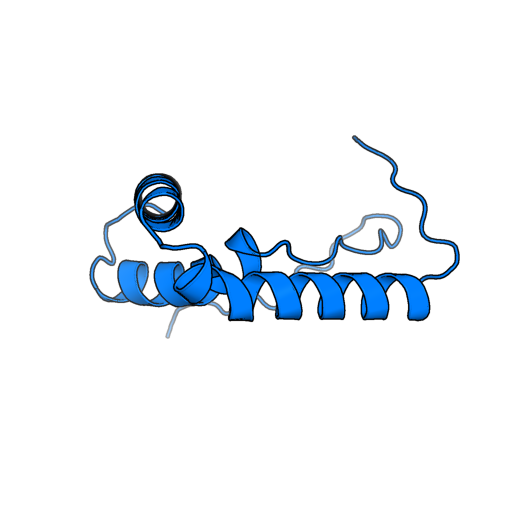 domain [SM00398] (16-86)
  IPR036910 High mobility group box domain superfamily [G3DSA:1.10.30.10] (15-89)
  IPR036910 High mobility group box domain superfamily [SSF47095] (9-89)
  IPR050140 SRY-related HMG-box transcription factor-like [PTHR10270] (8-89)